Protein AF-A0A8S2ZRE9-F1 (afdb_monomer_lite)

Secondary structure (DSSP, 8-state):
--EEE-TTS-EEE-----S-S---GGGHHHHHHHHTT---TTHHHHHHHHHHHT-SS-GGGBSSTT-GGGB-GGG-----

pLDDT: mean 94.76, std 4.97, range [69.44, 98.31]

Foldseek 3Di:
DQWDQDPVRDIAGFQWDPDPLAADPVCRVVQVVLVVVDPPSCSRRLQNSCVVVVPRDALVQAPDRVRSNRGHRRVDRDPD

Sequence (80 aa):
KRSVKLDDGTILNRYYDDLSNTPRPEAFFEDTEIGHKTDNPNIYVNLRAAAESGWDFSSRWMEDENDLSTIQTTNFIPID

Structure (mmCIF, N/CA/C/O backbone):
data_AF-A0A8S2ZRE9-F1
#
_entry.id   AF-A0A8S2ZRE9-F1
#
loop_
_atom_site.group_PDB
_atom_site.id
_atom_site.type_symbol
_atom_site.label_atom_id
_atom_site.label_alt_id
_atom_site.label_comp_id
_atom_site.label_asym_id
_atom_site.label_entity_id
_atom_site.label_seq_id
_atom_site.pdbx_PDB_ins_code
_atom_site.Cartn_x
_atom_site.Cartn_y
_atom_site.Cartn_z
_atom_site.occupancy
_atom_site.B_iso_or_equiv
_atom_site.auth_seq_id
_atom_site.auth_comp_id
_atom_site.auth_asym_id
_atom_site.auth_atom_id
_atom_site.pdbx_PDB_model_num
ATOM 1 N N . LYS A 1 1 ? 3.320 7.117 8.870 1.00 80.31 1 LYS A N 1
ATOM 2 C CA . LYS A 1 1 ? 2.767 7.131 10.246 1.00 80.31 1 LYS A CA 1
ATOM 3 C C . LYS A 1 1 ? 2.044 5.816 10.535 1.00 80.31 1 LYS A C 1
ATOM 5 O O . LYS A 1 1 ? 1.200 5.426 9.727 1.00 80.31 1 LYS A O 1
ATOM 10 N N . ARG A 1 2 ? 2.365 5.192 11.680 1.00 91.06 2 ARG A N 1
ATOM 11 C CA . ARG A 1 2 ? 1.855 3.884 12.148 1.00 91.06 2 ARG A CA 1
ATOM 12 C C . ARG A 1 2 ? 0.437 3.882 12.728 1.00 91.06 2 ARG A C 1
ATOM 14 O O . ARG A 1 2 ? -0.127 2.818 12.917 1.00 91.06 2 ARG A O 1
ATOM 21 N N . SER A 1 3 ? -0.155 5.041 13.008 1.00 93.00 3 SER A N 1
ATOM 22 C CA . SER A 1 3 ? -1.541 5.128 13.483 1.00 93.00 3 SER A CA 1
ATOM 23 C C . SER A 1 3 ? -2.468 5.745 12.443 1.00 93.00 3 SER A C 1
ATOM 25 O O . SER A 1 3 ? -2.081 6.673 11.723 1.00 93.00 3 SER A O 1
ATOM 27 N N . VAL A 1 4 ? -3.696 5.231 12.398 1.00 94.25 4 VAL A N 1
ATOM 28 C CA . VAL A 1 4 ? -4.793 5.686 11.540 1.00 94.25 4 VAL A CA 1
ATOM 29 C C . VAL A 1 4 ? -5.975 6.050 12.431 1.00 94.25 4 VAL A C 1
ATOM 31 O O . VAL A 1 4 ? -6.277 5.340 13.388 1.00 94.25 4 VAL A O 1
ATOM 34 N N . LYS A 1 5 ? -6.626 7.176 12.135 1.00 96.44 5 LYS A N 1
ATOM 35 C CA . LYS A 1 5 ? -7.877 7.586 12.777 1.00 96.44 5 LYS A CA 1
ATOM 36 C C . LYS A 1 5 ? -9.014 7.336 11.791 1.00 96.44 5 LYS A C 1
ATOM 38 O O . LYS A 1 5 ? -8.963 7.874 10.689 1.00 96.44 5 LYS A O 1
ATOM 43 N N . LEU A 1 6 ? -9.984 6.524 12.189 1.00 95.25 6 LEU A N 1
ATOM 44 C CA . LEU A 1 6 ? -11.187 6.227 11.418 1.00 95.25 6 LEU A CA 1
ATOM 45 C C . LEU A 1 6 ? -12.194 7.383 11.492 1.00 95.25 6 LEU A C 1
ATOM 47 O O . LEU A 1 6 ? -12.067 8.284 12.328 1.00 95.25 6 LEU A O 1
ATOM 51 N N . ASP A 1 7 ? -13.212 7.336 10.633 1.00 96.69 7 ASP A N 1
ATOM 52 C CA . ASP A 1 7 ? -14.248 8.373 10.537 1.00 96.69 7 ASP A CA 1
ATOM 53 C C . ASP A 1 7 ? -15.067 8.524 11.829 1.00 96.69 7 ASP A C 1
ATOM 55 O O . ASP A 1 7 ? -15.468 9.631 12.189 1.00 96.69 7 ASP A O 1
ATOM 59 N N . ASP A 1 8 ? -15.261 7.432 12.571 1.00 97.06 8 ASP A N 1
ATOM 60 C CA . ASP A 1 8 ? -15.923 7.422 13.884 1.00 97.06 8 ASP A CA 1
ATOM 61 C C . ASP A 1 8 ? -15.031 7.960 15.023 1.00 97.06 8 ASP A C 1
ATOM 63 O O . ASP A 1 8 ? -15.471 8.108 16.162 1.00 97.06 8 ASP A O 1
ATOM 67 N N . GLY A 1 9 ? -13.770 8.277 14.719 1.00 96.75 9 GLY A N 1
ATOM 68 C CA . GLY A 1 9 ? -12.781 8.774 15.662 1.00 96.75 9 GLY A CA 1
ATOM 69 C C . GLY A 1 9 ? -11.951 7.698 16.356 1.00 96.75 9 GLY A C 1
ATOM 70 O O . GLY A 1 9 ? -11.011 8.061 17.071 1.00 96.75 9 GLY A O 1
ATOM 71 N N . THR A 1 10 ? -12.231 6.416 16.118 1.00 97.69 10 THR A N 1
ATOM 72 C CA . THR A 1 10 ? -11.427 5.294 16.606 1.00 97.69 10 THR A CA 1
ATOM 73 C C . THR A 1 10 ? -10.001 5.382 16.059 1.00 97.69 10 THR A C 1
ATOM 75 O O . THR A 1 10 ? -9.781 5.727 14.898 1.00 97.69 10 THR A O 1
ATOM 78 N N . ILE A 1 11 ? -9.008 5.082 16.900 1.00 97.06 11 ILE A N 1
ATOM 79 C CA . ILE A 1 11 ? -7.592 5.060 16.515 1.00 97.06 11 ILE A CA 1
ATOM 80 C C . ILE A 1 11 ? -7.108 3.613 16.514 1.00 97.06 11 ILE A C 1
ATOM 82 O O . ILE A 1 11 ? -7.197 2.937 17.536 1.00 97.06 11 ILE A O 1
ATOM 86 N N . LEU A 1 12 ? -6.562 3.172 15.382 1.00 96.88 12 LEU A N 1
ATOM 87 C CA . LEU A 1 12 ? -5.965 1.848 15.202 1.00 96.88 12 LEU A CA 1
ATOM 88 C C . LEU A 1 12 ? -4.530 1.967 14.678 1.00 96.88 12 LEU A C 1
ATOM 90 O O . LEU A 1 12 ? -4.088 3.040 14.247 1.00 96.88 12 LEU A O 1
ATOM 94 N N . ASN A 1 13 ? -3.797 0.858 14.736 1.00 95.50 13 ASN A N 1
ATOM 95 C CA . ASN A 1 13 ? -2.429 0.762 14.239 1.00 95.50 13 ASN A CA 1
ATOM 96 C C . ASN A 1 13 ? -2.392 0.130 12.844 1.00 95.50 13 ASN A C 1
ATOM 98 O O . ASN A 1 13 ? -3.296 -0.601 12.451 1.00 95.50 13 ASN A O 1
ATOM 102 N N . ARG A 1 14 ? -1.322 0.417 12.108 1.00 95.50 14 ARG A N 1
ATOM 103 C CA . ARG A 1 14 ? -0.930 -0.246 10.864 1.00 95.50 14 ARG A CA 1
ATOM 104 C C . ARG A 1 14 ? 0.588 -0.364 10.807 1.00 95.50 14 ARG A C 1
ATOM 106 O O . ARG A 1 14 ? 1.293 0.430 11.439 1.00 95.50 14 ARG A O 1
ATOM 113 N N . TYR A 1 15 ? 1.077 -1.271 9.973 1.00 94.81 15 TYR A N 1
ATOM 114 C CA . TYR A 1 15 ? 2.490 -1.314 9.614 1.00 94.81 15 TYR A CA 1
ATOM 115 C C . TYR A 1 15 ? 2.847 -0.123 8.724 1.00 94.81 15 TYR A C 1
ATOM 117 O O . TYR A 1 15 ? 2.093 0.258 7.823 1.00 94.81 15 TYR A O 1
ATOM 125 N N . TYR A 1 16 ? 3.962 0.524 9.038 1.00 92.88 16 TYR A N 1
ATOM 126 C CA . TYR A 1 16 ? 4.472 1.684 8.331 1.00 92.88 16 TYR A CA 1
ATOM 127 C C . TYR A 1 16 ? 5.937 1.918 8.711 1.00 92.88 16 TYR A C 1
ATOM 129 O O . TYR A 1 16 ? 6.231 2.284 9.852 1.00 92.88 16 TYR A O 1
ATOM 137 N N . ASP A 1 17 ? 6.828 1.844 7.725 1.00 86.94 17 ASP A N 1
ATOM 138 C CA . ASP A 1 17 ? 8.230 2.225 7.886 1.00 86.94 17 ASP A CA 1
ATOM 139 C C . ASP A 1 17 ? 8.392 3.750 7.725 1.00 86.94 17 ASP A C 1
ATOM 141 O O . ASP A 1 17 ? 7.890 4.347 6.772 1.00 86.94 17 ASP A O 1
ATOM 145 N N . ASP A 1 18 ? 9.069 4.392 8.681 1.00 77.75 18 ASP A N 1
ATOM 146 C CA . ASP A 1 18 ? 9.330 5.838 8.666 1.00 77.75 18 ASP A CA 1
ATOM 147 C C . ASP A 1 18 ? 10.520 6.222 7.766 1.00 77.75 18 ASP A C 1
ATOM 149 O O . ASP A 1 18 ? 10.762 7.411 7.543 1.00 77.75 18 ASP A O 1
ATOM 153 N N . LEU A 1 19 ? 11.268 5.239 7.252 1.00 75.44 19 LEU A N 1
ATOM 154 C CA . LEU A 1 19 ? 12.332 5.453 6.279 1.00 75.44 19 LEU A CA 1
ATOM 155 C C . LEU A 1 19 ? 11.769 5.946 4.939 1.00 75.44 19 LEU A C 1
ATOM 157 O O . LEU A 1 19 ? 10.615 5.720 4.572 1.00 75.44 19 LEU A O 1
ATOM 161 N N . SER A 1 20 ? 12.621 6.652 4.195 1.00 69.44 20 SER A N 1
ATOM 162 C CA . SER A 1 20 ? 12.301 7.195 2.876 1.00 69.44 20 SER A CA 1
ATOM 163 C C . SER A 1 20 ? 11.794 6.119 1.914 1.00 69.44 20 SER A C 1
ATOM 165 O O . SER A 1 20 ? 12.246 4.976 1.972 1.00 69.44 20 SER A O 1
ATOM 167 N N . ASN A 1 21 ? 10.924 6.520 0.980 1.00 86.69 21 ASN A N 1
ATOM 168 C CA . ASN A 1 21 ? 10.419 5.710 -0.133 1.00 86.69 21 ASN A CA 1
ATOM 169 C C . ASN A 1 21 ? 11.560 5.237 -1.055 1.00 86.69 21 ASN A C 1
ATOM 171 O O . ASN A 1 21 ? 11.830 5.820 -2.102 1.00 86.69 21 ASN A O 1
ATOM 175 N N . THR A 1 22 ? 12.282 4.221 -0.599 1.00 94.62 22 THR A N 1
ATOM 176 C CA . THR A 1 22 ? 13.533 3.712 -1.163 1.00 94.62 22 THR A CA 1
ATOM 177 C C . THR A 1 22 ? 13.578 2.197 -0.981 1.00 94.62 22 THR A C 1
ATOM 179 O O . THR A 1 22 ? 13.056 1.713 0.030 1.00 94.62 22 THR A O 1
ATOM 182 N N . PRO A 1 23 ? 14.218 1.449 -1.894 1.00 96.06 23 PRO A N 1
ATOM 183 C CA . PRO A 1 23 ? 14.389 0.003 -1.758 1.00 96.06 23 PRO A CA 1
ATOM 184 C C . PRO A 1 23 ? 14.994 -0.395 -0.406 1.00 96.06 23 PRO A C 1
ATOM 186 O O . PRO A 1 23 ? 15.768 0.365 0.191 1.00 96.06 23 PRO A O 1
ATOM 189 N N . ARG A 1 24 ? 14.651 -1.580 0.098 1.00 95.38 24 ARG A N 1
ATOM 190 C CA . ARG A 1 24 ? 15.280 -2.155 1.294 1.00 95.38 24 ARG A CA 1
ATOM 191 C C . ARG A 1 24 ? 16.763 -2.459 1.035 1.00 95.38 24 ARG A C 1
ATOM 193 O O . ARG A 1 24 ? 17.061 -3.061 0.009 1.00 95.38 24 ARG A O 1
ATOM 200 N N . PRO A 1 25 ? 17.712 -2.072 1.912 1.00 94.81 25 PRO A N 1
ATOM 201 C CA . PRO A 1 25 ? 19.136 -2.343 1.692 1.00 94.81 25 PRO A CA 1
ATOM 202 C C . PRO A 1 25 ? 19.463 -3.834 1.548 1.00 94.81 25 PRO A C 1
ATOM 204 O O . PRO A 1 25 ? 20.340 -4.198 0.772 1.00 94.81 25 PRO A O 1
ATOM 207 N N . GLU A 1 26 ? 18.756 -4.687 2.286 1.00 95.00 26 GLU A N 1
ATOM 208 C CA . GLU A 1 26 ? 18.913 -6.142 2.284 1.00 95.00 26 GLU A CA 1
ATOM 209 C C . GLU A 1 26 ? 18.273 -6.840 1.074 1.00 95.00 26 GLU A C 1
ATOM 211 O O . GLU A 1 26 ? 18.622 -7.983 0.796 1.00 95.00 26 GLU A O 1
ATOM 216 N N . ALA A 1 27 ? 17.374 -6.159 0.355 1.00 95.31 27 ALA A N 1
ATOM 217 C CA . ALA A 1 27 ? 16.636 -6.673 -0.806 1.00 95.31 27 ALA A CA 1
ATOM 218 C C . ALA A 1 27 ? 16.602 -5.638 -1.948 1.00 95.31 27 ALA A C 1
ATOM 220 O O . ALA A 1 27 ? 15.586 -5.432 -2.612 1.00 95.31 27 ALA A O 1
ATOM 221 N N . PHE A 1 28 ? 17.708 -4.904 -2.121 1.00 96.75 28 PHE A N 1
ATOM 222 C CA . PHE A 1 28 ? 17.740 -3.698 -2.950 1.00 96.75 28 PHE A CA 1
ATOM 223 C C . PHE A 1 28 ? 17.398 -3.991 -4.411 1.00 96.75 28 PHE A C 1
ATOM 225 O O . PHE A 1 28 ? 16.655 -3.234 -5.036 1.00 96.75 28 PHE A O 1
ATOM 232 N N . PHE A 1 29 ? 17.954 -5.074 -4.957 1.00 98.00 29 PHE A N 1
ATOM 233 C CA . PHE A 1 29 ? 17.755 -5.455 -6.351 1.00 98.00 29 PHE A CA 1
ATOM 234 C C . PHE A 1 29 ? 16.301 -5.868 -6.598 1.00 98.00 29 PHE A C 1
ATOM 236 O O . PHE A 1 29 ? 15.657 -5.342 -7.499 1.00 98.00 29 PHE A O 1
ATOM 243 N N . GLU A 1 30 ? 15.767 -6.745 -5.752 1.00 97.75 30 GLU A N 1
ATOM 244 C CA . GLU A 1 30 ? 14.407 -7.265 -5.839 1.00 97.75 30 GLU A CA 1
ATOM 245 C C . GLU A 1 30 ? 13.369 -6.149 -5.709 1.00 97.75 30 GLU A C 1
ATOM 247 O O . GLU A 1 30 ? 12.481 -6.032 -6.552 1.00 97.75 30 GLU A O 1
ATOM 252 N N . ASP A 1 31 ? 13.508 -5.289 -4.696 1.00 97.25 31 ASP A N 1
ATOM 253 C CA . ASP A 1 31 ? 12.599 -4.163 -4.488 1.00 97.25 31 ASP A CA 1
ATOM 254 C C . ASP A 1 31 ? 12.644 -3.192 -5.675 1.00 97.25 31 ASP A C 1
ATOM 256 O O . ASP A 1 31 ? 11.596 -2.724 -6.117 1.00 97.25 31 ASP A O 1
ATOM 260 N N . THR A 1 32 ? 13.833 -2.912 -6.223 1.00 97.69 32 THR A N 1
ATOM 261 C CA . THR A 1 32 ? 13.996 -2.040 -7.401 1.00 97.69 32 THR A CA 1
ATOM 262 C C . THR A 1 32 ? 13.304 -2.626 -8.632 1.00 97.69 32 THR A C 1
ATOM 264 O O . THR A 1 32 ? 12.576 -1.916 -9.323 1.00 97.69 32 THR A O 1
ATOM 267 N N . GLU A 1 33 ? 13.464 -3.927 -8.882 1.00 98.31 33 GLU A N 1
ATOM 268 C CA . GLU A 1 33 ? 12.806 -4.607 -10.002 1.00 98.31 33 GLU A CA 1
ATOM 269 C C . GLU A 1 33 ? 11.279 -4.614 -9.867 1.00 98.31 33 GLU A C 1
ATOM 271 O O . GLU A 1 33 ? 10.574 -4.526 -10.871 1.00 98.31 33 GLU A 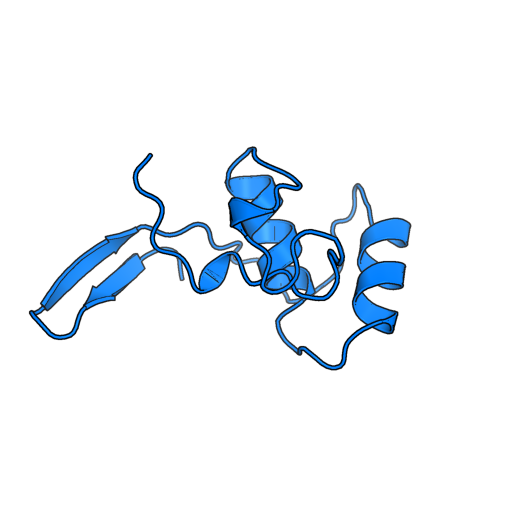O 1
ATOM 276 N N . ILE A 1 34 ? 10.743 -4.688 -8.645 1.00 97.75 34 ILE A N 1
ATOM 277 C CA . ILE A 1 34 ? 9.306 -4.506 -8.402 1.00 97.75 34 ILE A CA 1
ATOM 278 C C . ILE A 1 34 ? 8.895 -3.047 -8.615 1.00 97.75 34 ILE A C 1
ATOM 280 O O . ILE A 1 34 ? 7.884 -2.788 -9.265 1.00 97.75 34 ILE A O 1
ATOM 284 N N . GLY A 1 35 ? 9.692 -2.094 -8.130 1.00 97.06 35 GLY A N 1
ATOM 285 C CA . GLY A 1 35 ? 9.456 -0.665 -8.322 1.00 97.06 35 GLY A CA 1
ATOM 286 C C . GLY A 1 35 ? 9.420 -0.247 -9.793 1.00 97.06 35 GLY A C 1
ATOM 287 O O . GLY A 1 35 ? 8.659 0.642 -10.150 1.00 97.06 35 GLY A O 1
ATOM 288 N N . HIS A 1 36 ? 10.168 -0.918 -10.671 1.00 97.38 36 HIS A N 1
ATOM 289 C CA . HIS A 1 36 ? 10.119 -0.683 -12.118 1.00 97.38 36 HIS A CA 1
ATOM 290 C C . HIS A 1 36 ? 8.849 -1.210 -12.807 1.00 97.38 36 HIS A C 1
ATOM 292 O O . HIS A 1 36 ? 8.585 -0.840 -13.950 1.00 97.38 36 HIS A O 1
ATOM 298 N N . LYS A 1 37 ? 8.065 -2.077 -12.154 1.00 97.44 37 LYS A N 1
ATOM 299 C CA . LYS A 1 37 ? 6.847 -2.674 -12.733 1.00 97.44 37 LYS A CA 1
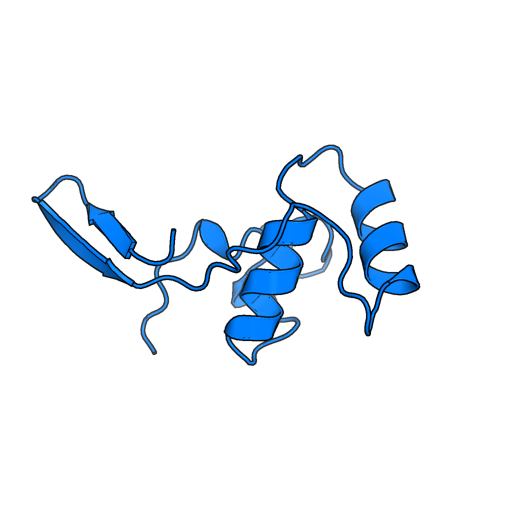ATOM 300 C C . LYS A 1 37 ? 5.590 -1.838 -12.511 1.00 97.44 37 LYS A C 1
ATOM 302 O O . LYS A 1 37 ? 4.546 -2.175 -13.058 1.00 97.44 37 LYS A O 1
ATOM 307 N N . THR A 1 38 ? 5.665 -0.783 -11.704 1.00 96.38 38 THR A N 1
ATOM 308 C CA . THR A 1 38 ? 4.498 -0.004 -11.289 1.00 96.38 38 THR A CA 1
ATOM 309 C C . THR A 1 38 ? 4.832 1.475 -11.157 1.00 96.38 38 THR A C 1
ATOM 311 O O . THR A 1 38 ? 5.915 1.844 -10.717 1.00 96.38 38 THR A O 1
ATOM 314 N N . ASP A 1 39 ? 3.864 2.331 -11.473 1.00 94.94 39 ASP A N 1
ATOM 315 C CA . ASP A 1 39 ? 3.959 3.774 -11.235 1.00 94.94 39 ASP A CA 1
ATOM 316 C C . ASP A 1 39 ? 3.506 4.159 -9.812 1.00 94.94 39 ASP A C 1
ATOM 318 O O . ASP A 1 39 ? 3.400 5.344 -9.490 1.00 94.94 39 ASP A O 1
ATOM 322 N N . ASN A 1 40 ? 3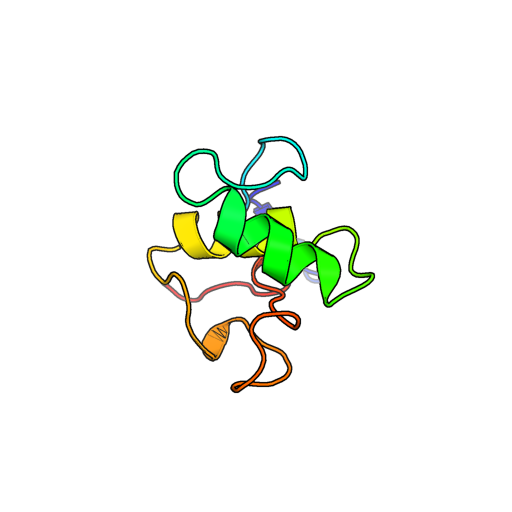.204 3.180 -8.945 1.00 94.19 40 ASN A N 1
ATOM 323 C CA . ASN A 1 40 ? 2.771 3.437 -7.575 1.00 94.19 40 ASN A CA 1
ATOM 324 C C . ASN A 1 40 ? 3.886 4.145 -6.780 1.00 94.19 40 ASN A C 1
ATOM 326 O O . ASN A 1 40 ? 4.882 3.514 -6.413 1.00 94.19 40 ASN A O 1
ATOM 330 N N . PRO A 1 41 ? 3.708 5.427 -6.405 1.00 92.75 41 PRO A N 1
ATOM 331 C CA . PRO A 1 41 ? 4.751 6.184 -5.729 1.00 92.75 41 PRO A CA 1
ATOM 332 C C . PRO A 1 41 ? 5.027 5.673 -4.313 1.00 92.75 41 PRO A C 1
ATOM 334 O O . PRO A 1 41 ? 6.023 6.074 -3.733 1.00 92.75 41 PRO A O 1
ATOM 337 N N . ASN A 1 42 ? 4.178 4.812 -3.745 1.00 94.00 42 ASN A N 1
ATOM 338 C CA . ASN A 1 42 ? 4.341 4.251 -2.403 1.00 94.00 42 ASN A CA 1
ATOM 339 C C . ASN A 1 42 ? 4.827 2.795 -2.416 1.00 94.00 42 ASN A C 1
ATOM 341 O O . ASN A 1 42 ? 4.785 2.139 -1.373 1.00 94.00 42 ASN A O 1
ATOM 345 N N . ILE A 1 43 ? 5.272 2.273 -3.566 1.00 96.56 43 ILE A N 1
ATOM 346 C CA . ILE A 1 43 ? 5.659 0.865 -3.709 1.00 96.56 43 ILE A CA 1
ATOM 347 C C . ILE A 1 43 ? 6.679 0.431 -2.649 1.00 96.56 43 ILE A C 1
ATOM 349 O O . ILE A 1 43 ? 6.439 -0.533 -1.924 1.00 96.56 43 ILE A O 1
ATOM 353 N N . TYR A 1 44 ? 7.755 1.195 -2.448 1.00 96.75 44 TYR A N 1
ATOM 354 C CA . TYR A 1 44 ? 8.784 0.835 -1.471 1.00 96.75 44 TYR A CA 1
ATOM 355 C C . TYR A 1 44 ? 8.290 0.933 -0.028 1.00 96.75 44 TYR A C 1
ATOM 357 O O . TYR A 1 44 ? 8.681 0.126 0.813 1.00 96.75 44 TYR A O 1
ATOM 365 N N . VAL A 1 45 ? 7.394 1.879 0.268 1.00 96.12 45 VAL A N 1
ATOM 366 C CA . VAL A 1 45 ? 6.765 1.975 1.593 1.00 96.12 45 VAL A CA 1
ATOM 367 C C . VAL A 1 45 ? 5.907 0.737 1.868 1.00 96.12 45 VAL A C 1
ATOM 369 O O . VAL A 1 45 ? 5.958 0.197 2.970 1.00 96.12 45 VAL A O 1
ATOM 372 N N . ASN A 1 46 ? 5.158 0.245 0.876 1.00 96.88 46 ASN A N 1
ATOM 373 C CA . ASN A 1 46 ? 4.339 -0.960 1.026 1.00 96.88 46 ASN A CA 1
ATOM 374 C C . ASN A 1 46 ? 5.183 -2.234 1.167 1.00 96.88 46 ASN A C 1
ATOM 376 O O . ASN A 1 46 ? 4.856 -3.075 2.009 1.00 96.88 46 ASN A O 1
ATOM 380 N N . LEU A 1 47 ? 6.282 -2.354 0.412 1.00 97.06 47 LEU A N 1
ATOM 381 C CA . LEU A 1 47 ? 7.228 -3.470 0.538 1.00 97.06 47 LEU A CA 1
ATOM 382 C C . LEU A 1 47 ? 7.865 -3.501 1.936 1.00 97.06 47 LEU A C 1
ATOM 384 O O . LEU A 1 47 ? 7.880 -4.537 2.599 1.00 97.06 47 LEU A O 1
ATOM 388 N N . ARG A 1 48 ? 8.312 -2.343 2.433 1.00 96.69 48 ARG A N 1
ATOM 389 C CA . ARG A 1 48 ? 8.870 -2.197 3.787 1.00 96.69 48 ARG A CA 1
ATOM 390 C C . ARG A 1 48 ? 7.851 -2.465 4.885 1.00 96.69 48 ARG A C 1
ATOM 392 O O . ARG A 1 48 ? 8.161 -3.164 5.841 1.00 96.69 48 ARG A O 1
ATOM 399 N N . ALA A 1 49 ? 6.629 -1.956 4.743 1.00 96.25 49 ALA A N 1
ATOM 400 C CA . ALA A 1 49 ? 5.558 -2.217 5.699 1.00 96.25 49 ALA A CA 1
ATOM 401 C C . ALA A 1 49 ? 5.192 -3.711 5.751 1.00 96.25 49 ALA A C 1
ATOM 403 O O . ALA A 1 49 ? 4.882 -4.224 6.823 1.00 96.25 49 ALA A O 1
ATOM 404 N N . ALA A 1 50 ? 5.267 -4.433 4.626 1.00 96.75 50 ALA A N 1
ATOM 405 C CA . ALA A 1 50 ? 5.075 -5.883 4.632 1.00 96.75 50 ALA A CA 1
ATOM 406 C C . ALA A 1 50 ? 6.209 -6.601 5.376 1.00 96.75 50 ALA A C 1
ATOM 408 O O . ALA A 1 50 ? 5.929 -7.497 6.168 1.00 96.75 50 ALA A O 1
ATOM 409 N N . ALA A 1 51 ? 7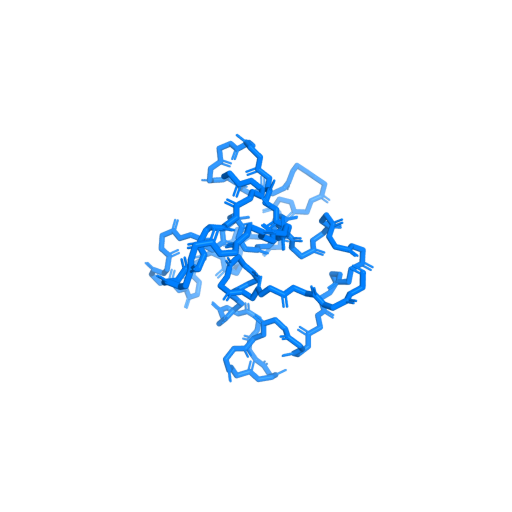.459 -6.163 5.213 1.00 95.44 51 ALA A N 1
ATOM 410 C CA . ALA A 1 51 ? 8.576 -6.677 6.007 1.00 95.44 51 ALA A CA 1
ATOM 411 C C . ALA A 1 51 ? 8.407 -6.387 7.513 1.00 95.44 51 ALA A C 1
ATOM 413 O O . ALA A 1 51 ? 8.606 -7.275 8.336 1.00 95.44 51 ALA A O 1
ATOM 414 N N . GLU A 1 52 ? 7.954 -5.184 7.891 1.00 94.00 52 GLU A N 1
ATOM 415 C CA . GLU A 1 52 ? 7.649 -4.838 9.292 1.00 94.00 52 GLU A CA 1
ATOM 416 C C . GLU A 1 52 ? 6.520 -5.702 9.876 1.00 94.00 52 GLU A C 1
ATOM 418 O O . GLU A 1 52 ? 6.540 -6.015 11.066 1.00 94.00 52 GLU A O 1
ATOM 423 N N . SER A 1 53 ? 5.563 -6.131 9.045 1.00 94.56 53 SER A N 1
ATOM 424 C CA . SER A 1 53 ? 4.496 -7.042 9.475 1.00 94.56 53 SER A CA 1
ATOM 425 C C . SER A 1 53 ? 4.991 -8.446 9.835 1.00 94.56 53 SER A C 1
ATOM 427 O O . SER A 1 53 ? 4.284 -9.190 10.511 1.00 94.56 53 SER A O 1
ATOM 429 N N . GLY A 1 54 ? 6.191 -8.824 9.380 1.00 95.62 54 GLY A N 1
ATOM 430 C CA . GLY A 1 54 ? 6.705 -10.194 9.440 1.00 95.62 54 GLY A CA 1
ATOM 431 C C . GLY A 1 54 ? 6.069 -11.142 8.415 1.00 95.62 54 GLY A C 1
ATOM 432 O O . GLY A 1 54 ? 6.231 -12.354 8.530 1.00 95.62 54 GLY A O 1
ATOM 433 N N . TRP A 1 55 ? 5.304 -10.607 7.456 1.00 95.12 55 TRP A N 1
ATOM 434 C CA . TRP A 1 55 ? 4.606 -11.347 6.398 1.00 95.12 55 TRP A CA 1
ATOM 435 C C . TRP A 1 55 ? 5.039 -10.835 5.008 1.00 95.12 55 TRP A C 1
ATOM 437 O O . TRP A 1 55 ? 4.200 -10.433 4.194 1.00 95.12 55 TRP A O 1
ATOM 447 N N . ASP A 1 56 ? 6.348 -10.824 4.734 1.00 93.94 56 ASP A N 1
ATOM 448 C CA . ASP A 1 56 ? 6.952 -10.497 3.437 1.00 93.94 56 ASP A CA 1
ATOM 449 C C . ASP A 1 56 ? 7.142 -11.754 2.553 1.00 93.94 56 ASP A C 1
ATOM 451 O O . ASP A 1 56 ? 7.962 -12.619 2.826 1.00 93.94 56 ASP A O 1
ATOM 455 N N . PHE A 1 57 ? 6.401 -11.960 1.467 1.00 95.50 57 PHE A N 1
ATOM 456 C CA . PHE A 1 57 ? 5.162 -11.285 1.086 1.00 95.50 57 PHE A CA 1
ATOM 457 C C . PHE A 1 57 ? 3.979 -12.251 1.143 1.00 95.50 57 PHE A C 1
ATOM 459 O O . PHE A 1 57 ? 4.131 -13.471 1.123 1.00 95.50 57 PHE A O 1
ATOM 466 N N . SER A 1 58 ? 2.777 -11.684 1.205 1.00 97.25 58 SER A N 1
ATOM 467 C CA . SER A 1 58 ? 1.518 -12.417 1.290 1.00 97.25 58 SER A CA 1
ATOM 468 C C . SER A 1 58 ? 0.473 -11.764 0.393 1.00 97.25 58 SER A C 1
ATOM 470 O O . SER A 1 58 ? 0.393 -10.534 0.341 1.00 97.25 58 SER A O 1
ATOM 472 N N . SER A 1 59 ? -0.371 -12.576 -0.251 1.00 97.25 59 SER A N 1
ATOM 473 C CA . SER A 1 59 ? -1.534 -12.100 -1.015 1.00 97.25 59 SER A CA 1
ATOM 474 C C . SER A 1 59 ? -2.488 -11.251 -0.170 1.00 97.25 59 SER A C 1
ATOM 476 O O . SER A 1 59 ? -3.182 -10.398 -0.709 1.00 97.25 59 SER A O 1
ATOM 478 N N . ARG A 1 60 ? -2.453 -11.398 1.165 1.00 96.88 60 ARG A N 1
ATOM 479 C CA . ARG A 1 60 ? -3.150 -10.535 2.136 1.00 96.88 60 ARG A CA 1
ATOM 480 C C . ARG A 1 60 ? -2.941 -9.037 1.879 1.00 96.88 60 ARG A C 1
ATOM 482 O O . ARG A 1 60 ? -3.821 -8.248 2.210 1.00 96.88 60 ARG A O 1
ATOM 489 N N . TRP A 1 61 ? -1.783 -8.649 1.343 1.00 97.69 61 TRP A N 1
ATOM 490 C CA . TRP A 1 61 ? -1.398 -7.250 1.145 1.00 97.69 61 TRP A CA 1
ATOM 491 C C . TRP A 1 61 ? -1.549 -6.756 -0.298 1.00 97.69 61 TRP A C 1
ATOM 493 O O . TRP A 1 61 ? -1.218 -5.600 -0.561 1.00 97.69 61 TRP A O 1
ATOM 503 N N . MET A 1 62 ? -1.989 -7.601 -1.231 1.00 98.06 62 MET A N 1
ATOM 504 C CA . MET A 1 62 ? -1.968 -7.323 -2.672 1.00 98.06 62 MET A CA 1
ATOM 505 C C . MET A 1 62 ? -3.379 -7.077 -3.211 1.00 98.06 62 MET A C 1
ATOM 507 O O . MET A 1 62 ? -4.352 -7.602 -2.674 1.00 98.06 62 MET A O 1
ATOM 511 N N . GLU A 1 63 ? -3.496 -6.257 -4.256 1.00 97.25 63 GLU A N 1
ATOM 512 C CA . GLU A 1 63 ? -4.750 -6.143 -5.014 1.00 97.25 63 GLU A CA 1
ATOM 513 C C . GLU A 1 63 ? -4.932 -7.343 -5.955 1.00 97.25 63 GLU A C 1
ATOM 515 O O . GLU A 1 63 ? -6.000 -7.951 -5.973 1.00 97.25 63 GLU A O 1
ATOM 520 N N . ASP A 1 64 ? -3.871 -7.716 -6.677 1.00 97.44 64 ASP A N 1
ATOM 521 C CA . ASP A 1 64 ? -3.758 -8.981 -7.401 1.00 97.44 64 ASP A CA 1
ATOM 522 C C . ASP A 1 64 ? -2.845 -9.924 -6.612 1.00 97.44 64 ASP A C 1
ATOM 524 O O . ASP A 1 64 ? -1.647 -9.687 -6.458 1.00 97.44 64 ASP A O 1
ATOM 528 N N . GLU A 1 65 ? -3.415 -11.023 -6.124 1.00 96.56 65 GLU A N 1
ATOM 529 C CA . GLU A 1 65 ? -2.724 -12.042 -5.329 1.00 96.56 65 GLU A CA 1
ATOM 530 C C . GLU A 1 65 ? -1.522 -12.698 -6.030 1.00 96.56 65 GLU A C 1
ATOM 532 O O . GLU A 1 65 ? -0.694 -13.312 -5.354 1.00 96.56 65 GLU A O 1
ATOM 537 N N . ASN A 1 66 ? -1.410 -12.565 -7.356 1.00 96.88 66 ASN A N 1
ATOM 538 C CA . ASN A 1 66 ? -0.311 -13.103 -8.157 1.00 96.88 66 ASN A CA 1
ATOM 539 C C . ASN A 1 66 ? 0.700 -12.036 -8.603 1.00 96.88 66 ASN A C 1
ATOM 541 O O . ASN A 1 66 ? 1.719 -12.389 -9.203 1.00 96.88 66 ASN A O 1
ATOM 545 N N . ASP A 1 67 ? 0.453 -10.754 -8.316 1.00 97.38 67 ASP A N 1
AT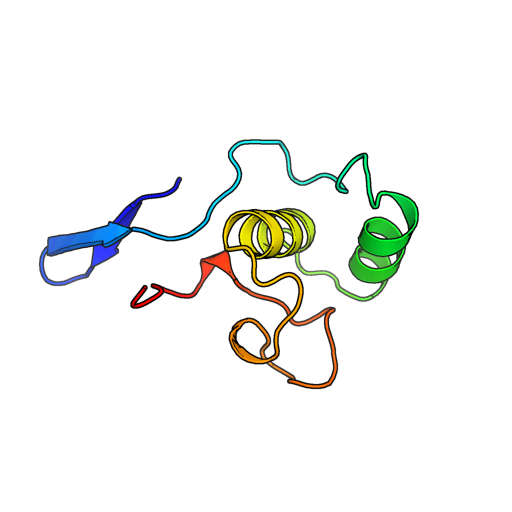OM 546 C CA . ASP A 1 67 ? 1.347 -9.658 -8.684 1.00 97.38 67 ASP A CA 1
ATOM 547 C C . ASP A 1 67 ? 1.733 -8.795 -7.478 1.00 97.38 67 ASP A C 1
ATOM 549 O O . ASP A 1 67 ? 1.020 -7.886 -7.047 1.00 97.38 67 ASP A O 1
ATOM 553 N N . LEU A 1 68 ? 2.955 -9.027 -6.994 1.00 97.81 68 LEU A N 1
ATOM 554 C CA . LEU A 1 68 ? 3.574 -8.265 -5.912 1.00 97.81 68 LEU A CA 1
ATOM 555 C C . LEU A 1 68 ? 3.675 -6.757 -6.209 1.00 97.81 68 LEU A C 1
ATOM 557 O O . LEU A 1 68 ? 3.726 -5.964 -5.271 1.00 97.81 68 LEU A O 1
ATOM 561 N N . SER A 1 69 ? 3.680 -6.329 -7.476 1.00 97.69 69 SER A N 1
ATOM 562 C CA . SER A 1 69 ? 3.706 -4.901 -7.826 1.00 97.69 69 SER A CA 1
ATOM 563 C C . SER A 1 69 ? 2.436 -4.152 -7.391 1.00 97.69 69 SER A C 1
ATOM 565 O O . SER A 1 69 ? 2.450 -2.927 -7.240 1.00 97.69 69 SER A O 1
ATOM 567 N N . THR A 1 70 ? 1.363 -4.896 -7.101 1.00 97.81 70 THR A N 1
ATOM 568 C CA . THR A 1 70 ? 0.081 -4.381 -6.602 1.00 97.81 70 THR A CA 1
ATOM 569 C C . THR A 1 70 ? 0.003 -4.301 -5.072 1.00 97.81 70 THR A C 1
ATOM 571 O O . THR A 1 70 ? -1.060 -4.039 -4.504 1.00 97.81 70 THR A O 1
ATOM 574 N N . ILE A 1 71 ? 1.118 -4.530 -4.370 1.00 98.12 71 ILE A N 1
ATOM 575 C CA . ILE A 1 71 ? 1.158 -4.500 -2.908 1.00 98.12 71 ILE A CA 1
ATOM 576 C C . ILE A 1 71 ? 0.775 -3.123 -2.345 1.00 98.12 71 ILE A C 1
ATOM 578 O O . ILE A 1 71 ? 1.285 -2.072 -2.747 1.00 98.12 71 ILE A O 1
ATOM 582 N N . GLN A 1 72 ? -0.111 -3.140 -1.353 1.00 97.25 72 GLN A N 1
ATOM 583 C CA . GLN A 1 72 ? -0.700 -1.958 -0.733 1.00 97.25 72 GLN A CA 1
ATOM 584 C C . GLN A 1 72 ? -0.831 -2.096 0.792 1.00 97.25 72 GLN A C 1
ATOM 586 O O . GLN A 1 72 ? -1.799 -1.634 1.390 1.00 97.25 72 GLN A O 1
ATOM 591 N N . THR A 1 73 ? 0.157 -2.719 1.443 1.00 97.12 73 THR A N 1
ATOM 592 C CA . THR A 1 73 ? 0.188 -3.013 2.890 1.00 97.12 73 THR A CA 1
ATOM 593 C C . THR A 1 73 ? -0.276 -1.855 3.775 1.00 97.12 73 THR A C 1
ATOM 595 O O . THR A 1 73 ? -1.025 -2.058 4.727 1.00 97.12 73 THR A O 1
ATOM 598 N N . THR A 1 74 ? 0.120 -0.619 3.457 1.00 95.50 74 THR A N 1
ATOM 599 C CA . THR A 1 74 ? -0.220 0.558 4.275 1.00 95.50 74 THR A CA 1
ATOM 600 C C . THR A 1 74 ? -1.691 0.985 4.196 1.00 95.50 74 THR A C 1
ATOM 602 O O . THR A 1 74 ? -2.122 1.807 5.014 1.00 95.50 74 THR A O 1
ATOM 605 N N . ASN A 1 75 ? -2.464 0.427 3.260 1.00 95.31 75 ASN A N 1
ATOM 606 C CA . ASN A 1 75 ? -3.906 0.642 3.128 1.00 95.31 75 ASN A CA 1
ATOM 607 C C . ASN A 1 75 ? -4.729 -0.297 4.024 1.00 95.31 75 ASN A C 1
ATOM 609 O O . ASN A 1 75 ? -5.934 -0.096 4.165 1.00 95.31 75 ASN A O 1
ATOM 613 N N . PHE A 1 76 ? -4.100 -1.292 4.654 1.00 95.56 76 PHE A N 1
ATOM 614 C CA . PHE A 1 76 ? -4.7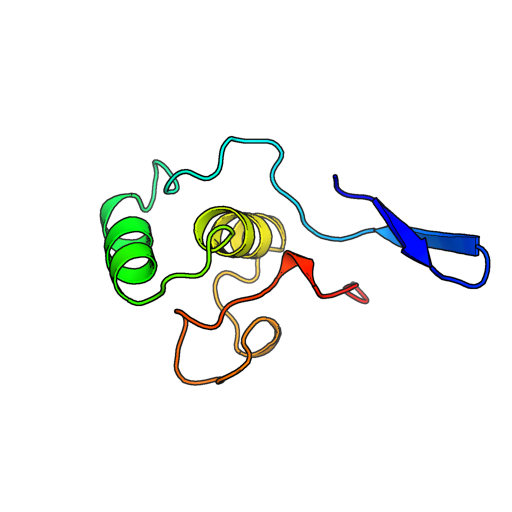76 -2.230 5.541 1.00 95.56 76 PHE A CA 1
ATOM 615 C C . PHE A 1 76 ? -4.610 -1.849 7.013 1.00 95.56 76 PHE A C 1
ATOM 617 O O . PHE A 1 76 ? -3.550 -1.402 7.455 1.00 95.56 76 PHE A O 1
ATOM 624 N N . ILE A 1 77 ? -5.672 -2.085 7.785 1.00 96.00 77 ILE A N 1
ATOM 625 C CA . ILE A 1 77 ? -5.622 -2.126 9.246 1.00 96.00 77 ILE A CA 1
ATOM 626 C C . ILE A 1 77 ? -5.573 -3.606 9.633 1.00 96.00 77 ILE A C 1
ATOM 628 O O . ILE A 1 77 ? -6.581 -4.303 9.478 1.00 96.00 77 ILE A O 1
ATOM 632 N N . PRO A 1 78 ? -4.406 -4.121 10.043 1.00 94.62 78 PRO A N 1
ATOM 633 C CA . PRO A 1 78 ? -4.262 -5.526 10.378 1.00 94.62 78 PRO A CA 1
ATOM 634 C C . PRO A 1 78 ? -4.959 -5.851 11.711 1.00 94.62 78 PRO A C 1
ATOM 636 O O . PRO A 1 78 ? -5.130 -4.980 12.562 1.00 94.62 78 PRO A O 1
ATOM 639 N N . ILE A 1 79 ? -5.408 -7.101 11.862 1.00 93.69 79 ILE A N 1
ATOM 640 C CA . ILE A 1 79 ? -6.148 -7.579 13.046 1.00 93.69 79 ILE A CA 1
ATOM 641 C C . ILE A 1 79 ? -5.253 -8.223 14.118 1.00 93.69 79 ILE A C 1
ATOM 643 O O . ILE A 1 79 ? -5.765 -8.583 15.177 1.00 93.69 79 ILE A O 1
ATOM 647 N N . ASP A 1 80 ? -3.979 -8.454 13.794 1.00 88.44 80 ASP A N 1
ATOM 648 C CA . ASP A 1 80 ? -2.979 -9.105 14.651 1.00 88.44 80 ASP A CA 1
ATOM 649 C C . ASP A 1 80 ? -2.311 -8.131 15.638 1.00 88.44 80 ASP A C 1
ATOM 651 O O . ASP A 1 80 ? -2.462 -6.895 15.487 1.00 88.44 80 ASP A O 1
#

Organism: NCBI:txid392030

Radius of gyration: 12.64 Å; chains: 1; bounding box: 35×22×29 Å

InterPro domains:
  IPR001661 Glycoside hydrolase, family 37 [PF01204] (3-80)
  IPR001661 Glycoside hydrolase, family 37 [PR00744] (13-30)
  IPR001661 Glycoside hydrolase, family 37 [PR00744] (44-61)
  IPR001661 Glycoside hydrolase, family 37 [PR00744] (76-80)
  IPR001661 Glycoside hydrolase, family 37 [PTHR23403] (2-80)
  IPR008928 Six-hairpin glycosidase superfamily [SSF48208] (6-80)
  IPR012341 Six-hairpin glycosidase-like superfamily [G3DSA:1.50.10.10] (1-80)